Protein 6PNY (pdb70)

Structure (mmCIF, N/CA/C/O backbone):
data_6PNY
#
_entry.id   6PNY
#
_cell.length_a   28.000
_cell.length_b   51.900
_cell.length_c   68.100
_cell.angle_alpha   90.000
_cell.angle_beta   90.000
_cell.angle_gamma   90.000
#
_symmetry.space_group_name_H-M   'P 21 21 21'
#
loop_
_entity.id
_entity.type
_entity.pdbx_description
1 polymer Flpp3
2 water water
#
loop_
_atom_site.group_PDB
_atom_site.id
_atom_site.type_symbol
_atom_site.label_atom_id
_atom_site.label_alt_id
_atom_site.label_comp_id
_atom_site.label_asym_id
_atom_site.label_entity_id
_atom_site.label_seq_id
_atom_site.pdbx_PDB_ins_code
_atom_site.Cartn_x
_atom_site.Cartn_y
_atom_site.Cartn_z
_atom_site.occupancy
_atom_site.B_iso_or_equiv
_atom_site.auth_seq_id
_atom_site.auth_comp_id
_atom_site.auth_asym_id
_atom_site.auth_atom_id
_atom_site.pdbx_PDB_model_num
ATOM 1 N N . HIS A 1 4 ? 19.09661 -2.30152 31.28468 1.000 46.26193 4 HIS A N 1
ATOM 2 C CA . HIS A 1 4 ? 18.73326 -3.45158 30.46473 1.000 48.45624 4 HIS A CA 1
ATOM 3 C C . HIS A 1 4 ? 19.61957 -3.54142 29.22583 1.000 49.82326 4 HIS A C 1
ATOM 4 O O . HIS A 1 4 ? 19.85468 -4.62917 28.70002 1.000 48.60722 4 HIS A O 1
ATOM 17 N N . HIS A 1 5 ? 20.10896 -2.39296 28.76508 1.000 39.63429 5 HIS A N 1
ATOM 18 C CA . HIS A 1 5 ? 20.97657 -2.31993 27.60006 1.000 38.26996 5 HIS A CA 1
ATOM 19 C C . HIS A 1 5 ? 22.29261 -1.64914 27.97171 1.000 44.23512 5 HIS A C 1
ATOM 20 O O . HIS A 1 5 ? 22.37392 -0.87681 28.93095 1.000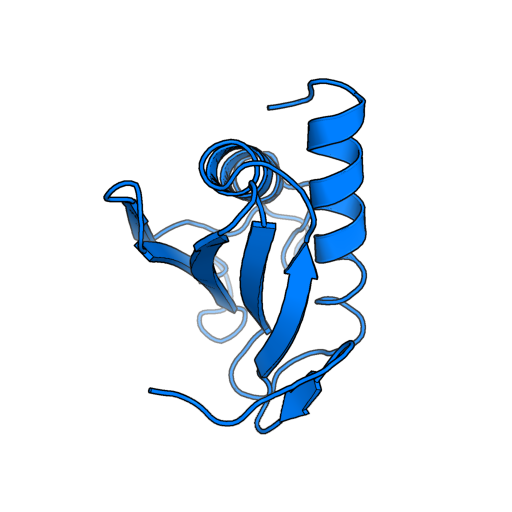 37.54954 5 HIS A O 1
ATOM 34 N N . HIS A 1 6 ? 23.32750 -1.95348 27.19196 1.000 36.97169 6 HIS A N 1
ATOM 35 C CA . HIS A 1 6 ? 24.64697 -1.39525 27.44645 1.000 38.35566 6 HIS A CA 1
ATOM 36 C C . HIS A 1 6 ? 24.62906 0.12129 27.29128 1.000 30.88365 6 HIS A C 1
ATOM 37 O O . HIS A 1 6 ? 23.87278 0.68160 26.49317 1.000 30.66584 6 HIS A O 1
ATOM 51 N N . HIS A 1 7 ? 25.47742 0.78447 28.07103 1.000 30.12651 7 HIS A N 1
ATOM 52 C CA . HIS A 1 7 ? 25.59580 2.23363 28.00493 1.000 30.11639 7 HIS A CA 1
ATOM 53 C C . HIS A 1 7 ? 26.13627 2.65871 26.64610 1.000 27.70857 7 HIS A C 1
ATOM 54 O O . HIS A 1 7 ? 27.06772 2.05114 26.11127 1.000 26.31428 7 HIS A O 1
ATOM 69 N N . ILE A 1 8 ? 25.53703 3.70637 26.07785 1.000 24.57072 8 ILE A N 1
ATOM 70 C CA . ILE A 1 8 ? 26.00195 4.27498 24.81906 1.000 22.93947 8 ILE A CA 1
ATOM 71 C C . ILE A 1 8 ? 26.02321 5.79231 24.94214 1.000 27.08941 8 ILE A C 1
ATOM 72 O O . ILE A 1 8 ? 25.31395 6.38553 25.75691 1.000 28.20409 8 ILE A O 1
ATOM 88 N N . GLU A 1 9 ? 26.86675 6.41732 24.12642 1.000 23.38370 9 GLU A N 1
ATOM 89 C CA . GLU A 1 9 ? 26.92451 7.86889 24.02185 1.000 26.53729 9 GLU A CA 1
ATOM 90 C C . GLU A 1 9 ? 27.05712 8.23703 22.55366 1.000 24.22841 9 GLU A C 1
ATOM 91 O O . GLU A 1 9 ? 27.76874 7.56923 21.79760 1.000 22.35699 9 GLU A O 1
ATOM 103 N N . GLY A 1 10 ? 26.34356 9.27888 22.15037 1.000 25.35403 10 GLY A N 1
ATOM 104 C CA . GLY A 1 10 ? 26.39619 9.70755 20.77493 1.000 22.46855 10 GLY A CA 1
ATOM 105 C C . GLY A 1 10 ? 25.66929 8.75433 19.83962 1.000 20.75753 10 GLY A C 1
ATOM 106 O O . GLY A 1 10 ? 24.91314 7.87020 20.24631 1.000 18.00147 10 GLY A O 1
ATOM 110 N N . ARG A 1 11 ? 25.93110 8.95752 18.54993 1.000 17.66418 11 ARG A N 1
ATOM 111 C CA . ARG A 1 11 ? 25.26898 8.20995 17.49429 1.000 18.17350 11 ARG A CA 1
ATOM 112 C C . ARG A 1 11 ? 25.89186 6.83058 17.31524 1.000 18.35561 11 ARG A C 1
ATOM 113 O O . ARG A 1 11 ? 27.09816 6.63947 17.49656 1.000 20.50293 11 ARG A O 1
ATOM 134 N N . GLN A 1 12 ? 25.05067 5.87235 16.92646 1.000 14.92789 12 GLN A N 1
ATOM 135 C CA . GLN A 1 12 ? 25.47297 4.51541 16.61478 1.000 16.15150 12 GLN A CA 1
ATOM 136 C C . GLN A 1 12 ? 24.90307 4.11459 15.25892 1.000 15.13020 12 GLN A C 1
ATOM 137 O O . GLN A 1 12 ? 23.87789 4.63672 14.81487 1.000 15.26069 12 GLN A O 1
ATOM 151 N N . TYR A 1 13 ? 25.56835 3.16574 14.60588 1.000 16.16760 13 TYR A N 1
ATOM 152 C CA . TYR A 1 13 ? 25.06871 2.61138 13.34911 1.000 13.42217 13 TYR A CA 1
ATOM 153 C C . TYR A 1 13 ? 25.55515 1.17279 13.27511 1.000 17.40033 13 TYR A C 1
ATOM 154 O O . TYR A 1 13 ? 26.76074 0.93508 13.16833 1.000 17.71807 13 TYR A O 1
ATOM 172 N N . LYS A 1 14 ? 24.63320 0.21727 13.35347 1.000 16.19925 14 LYS A N 1
ATOM 173 C CA . LYS A 1 14 ? 25.02522 -1.18360 13.31740 1.000 17.15522 14 LYS A CA 1
ATOM 174 C C . LYS A 1 14 ? 23.91199 -2.01675 12.70734 1.000 18.43180 14 LYS A C 1
ATOM 175 O O . LYS A 1 14 ? 22.74984 -1.90116 13.10958 1.000 15.25284 14 LYS A O 1
ATOM 194 N N . ASP A 1 15 ? 24.28501 -2.86385 11.74795 1.000 16.96744 15 ASP A N 1
ATOM 195 C CA . ASP A 1 15 ? 23.34409 -3.75246 11.07144 1.000 20.17255 15 ASP A CA 1
ATOM 196 C C . ASP A 1 15 ? 22.18123 -2.96314 10.47975 1.000 22.32151 15 ASP A C 1
ATOM 197 O O . ASP A 1 15 ? 21.03966 -3.42567 10.43686 1.000 20.14981 15 ASP A O 1
ATOM 206 N N . GLY A 1 16 ? 22.48692 -1.75678 10.00260 1.000 17.86244 16 GLY A N 1
ATOM 207 C CA . GLY A 1 16 ? 21.52167 -0.92385 9.32370 1.000 17.42195 16 GLY A CA 1
ATOM 208 C C . GLY A 1 16 ? 20.68776 -0.04090 10.22168 1.000 17.80661 16 GLY A C 1
ATOM 209 O O . GLY A 1 16 ? 19.91646 0.78191 9.70961 1.000 16.01390 16 GLY A O 1
ATOM 213 N N . TYR A 1 17 ? 20.81340 -0.18494 11.53674 1.000 15.38385 17 TYR A N 1
ATOM 214 C CA . TYR A 1 17 ? 20.04314 0.61260 12.47986 1.000 16.09079 17 TYR A CA 1
ATOM 215 C C . TYR A 1 17 ? 20.86336 1.82327 12.90424 1.000 13.91568 17 TYR A C 1
ATOM 216 O O . TYR A 1 17 ? 21.97227 1.67977 13.43045 1.000 15.08795 17 TYR A O 1
ATOM 234 N N . TYR A 1 18 ? 20.31737 3.00835 12.64312 1.000 12.85701 18 TYR A N 1
ATOM 235 C CA . TYR A 1 18 ? 20.88437 4.28364 13.06417 1.000 12.88813 18 TYR A CA 1
ATOM 236 C C . TYR A 1 18 ? 20.22925 4.67972 14.37976 1.000 15.65796 18 TYR A C 1
ATOM 237 O O . TYR A 1 18 ? 19.00837 4.86289 14.43509 1.000 15.85999 18 TYR A O 1
ATOM 255 N N . ILE A 1 19 ? 21.03056 4.80655 15.43393 1.000 13.13027 19 ILE A N 1
ATOM 256 C CA . I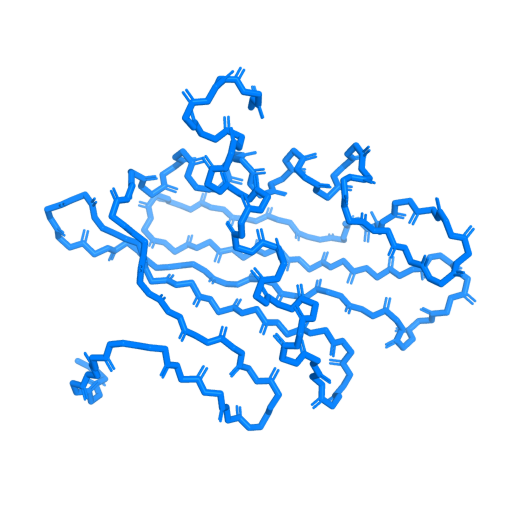LE A 1 19 ? 20.51128 5.02409 16.77810 1.000 12.54344 19 ILE A CA 1
ATOM 257 C C . ILE A 1 19 ? 21.15043 6.27173 17.36748 1.000 17.16635 19 ILE A C 1
ATOM 258 O O . ILE A 1 19 ? 22.37360 6.43245 17.31356 1.000 15.51745 19 ILE A O 1
ATOM 274 N N . THR A 1 20 ? 20.33174 7.13919 17.95263 1.000 13.25230 20 THR A N 1
ATOM 275 C CA . THR A 1 20 ? 20.84655 8.30586 18.65233 1.000 13.63109 20 THR A CA 1
ATOM 276 C C . THR A 1 20 ? 19.85475 8.69915 19.74006 1.000 17.58941 20 THR A C 1
ATOM 277 O O . THR A 1 20 ? 18.81805 8.05561 19.92985 1.000 16.24842 20 THR A O 1
ATOM 288 N N . THR A 1 21 ? 20.19544 9.75402 20.47368 1.000 18.70671 21 THR A N 1
ATOM 289 C CA . THR A 1 21 ? 19.37215 10.25089 21.56610 1.000 19.51599 21 THR A CA 1
ATOM 290 C C . THR A 1 21 ? 18.97577 11.68718 21.26358 1.000 20.89080 21 THR A C 1
ATOM 291 O O . THR A 1 21 ? 19.82223 12.50267 20.88276 1.000 21.73122 21 THR A O 1
ATOM 302 N N . LEU A 1 22 ? 17.69041 11.98563 21.42624 1.000 19.68753 22 LEU A N 1
ATOM 303 C CA . LEU A 1 22 ? 17.13726 13.30489 21.15815 1.000 19.99367 22 LEU A CA 1
ATOM 304 C C . LEU A 1 22 ? 16.61678 13.88904 22.46147 1.000 21.01828 22 LEU A C 1
ATOM 305 O O . LEU A 1 22 ? 15.81172 13.25443 23.15029 1.000 24.51082 22 LEU A O 1
ATOM 321 N N . ASN A 1 23 ? 17.06564 15.09365 22.79954 1.000 23.99838 23 ASN A N 1
ATOM 322 C CA . ASN A 1 23 ? 16.63526 15.73884 24.03946 1.000 27.52432 23 ASN A CA 1
ATOM 323 C C . ASN A 1 23 ? 15.34107 16.52292 23.81296 1.000 28.19846 23 ASN A C 1
ATOM 324 O O . ASN A 1 23 ? 15.25676 17.73521 24.01092 1.000 26.19317 23 ASN A O 1
ATOM 335 N N . TYR A 1 24 ? 14.31629 15.78993 23.38127 1.000 24.84490 24 TYR A N 1
ATOM 336 C CA . TYR A 1 24 ? 12.97115 16.31760 23.21931 1.000 21.03265 24 TYR A CA 1
ATOM 337 C C . TYR A 1 24 ? 11.98354 15.37196 23.89024 1.000 26.47521 24 TYR A C 1
ATOM 338 O O . TYR A 1 24 ? 12.27783 14.19690 24.12780 1.000 22.86089 24 TYR A O 1
ATOM 356 N N . ASN A 1 25 ? 10.79744 15.89798 24.18464 1.000 23.67368 25 ASN A N 1
ATOM 357 C CA . ASN A 1 25 ? 9.76010 15.09577 24.81686 1.000 25.24500 25 ASN A CA 1
ATOM 358 C C . ASN A 1 25 ? 9.34435 13.93880 23.91489 1.000 22.50824 25 ASN A C 1
ATOM 359 O O . ASN A 1 25 ? 9.18857 14.09642 22.70122 1.000 21.87229 25 ASN A O 1
ATOM 370 N N . PHE A 1 26 ? 9.13602 12.77415 24.53247 1.000 24.03440 26 PHE A N 1
ATOM 371 C CA . PHE A 1 26 ? 8.89833 11.54092 23.78899 1.000 23.36661 26 PHE A CA 1
ATOM 372 C C . PHE A 1 26 ? 7.70886 11.66472 22.84370 1.000 22.31915 26 PHE A C 1
ATOM 373 O O . PHE A 1 26 ? 7.81344 11.33734 21.65707 1.000 20.35081 26 PHE A O 1
ATOM 390 N N . ASN A 1 27 ? 6.56200 12.12038 23.34530 1.000 20.65946 27 ASN A N 1
ATOM 391 C CA . ASN A 1 27 ? 5.38689 12.19013 22.48443 1.000 19.52532 27 ASN A CA 1
ATOM 392 C C . ASN A 1 27 ? 5.56695 13.22483 21.37813 1.000 22.74128 27 ASN A C 1
ATOM 393 O O . ASN A 1 27 ? 5.01340 13.05439 20.28666 1.000 22.49794 27 ASN A O 1
ATOM 404 N N . THR A 1 28 ? 6.33601 14.29021 21.62627 1.000 21.33051 28 THR A N 1
ATOM 405 C CA A THR A 1 28 ? 6.58528 15.27600 20.57806 0.241 21.52576 28 THR A CA 1
ATOM 406 C CA B THR A 1 28 ?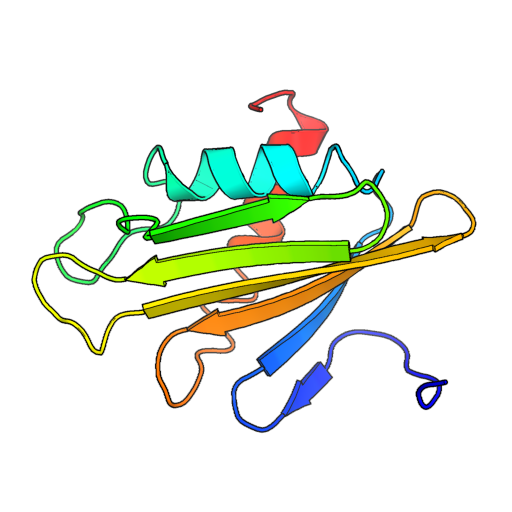 6.56683 15.27067 20.57079 0.759 22.08727 28 THR A CA 1
ATOM 407 C C . THR A 1 28 ? 7.42262 14.67615 19.45315 1.000 19.79588 28 THR A C 1
ATOM 408 O O . THR A 1 28 ? 7.22248 14.99762 18.27542 1.000 18.73768 28 THR A O 1
ATOM 429 N N . VAL A 1 29 ? 8.37570 13.80458 19.79733 1.000 17.19818 29 VAL A N 1
ATOM 430 C CA . VAL A 1 29 ? 9.17383 13.13859 18.77143 1.000 15.70635 29 VAL A CA 1
ATOM 431 C C . VAL A 1 29 ? 8.29730 12.20698 17.94176 1.000 17.57999 29 VAL A C 1
ATOM 432 O O . VAL A 1 29 ? 8.43315 12.12981 16.71508 1.000 15.90564 29 VAL A O 1
ATOM 445 N N . TYR A 1 30 ? 7.39710 11.47297 18.59950 1.000 17.88462 30 TYR A N 1
ATOM 446 C CA . TYR A 1 30 ? 6.48149 10.58825 17.88704 1.000 16.62721 30 TYR A CA 1
ATOM 447 C C . TYR A 1 30 ? 5.64545 11.36531 16.88112 1.000 18.15624 30 TYR A C 1
ATOM 448 O O . TYR A 1 30 ? 5.56322 10.99357 15.70578 1.000 15.47064 30 TYR A O 1
ATOM 466 N N . ASN A 1 31 ? 5.01780 12.45445 17.32110 1.000 18.21207 31 ASN A N 1
ATOM 467 C CA . ASN A 1 31 ? 4.14640 13.19669 16.41968 1.000 20.89531 31 ASN A CA 1
ATOM 468 C C . ASN A 1 31 ? 4.93657 13.84365 15.29097 1.000 17.99985 31 ASN A C 1
ATOM 469 O O . ASN A 1 31 ? 4.47288 13.87852 14.14566 1.000 18.58042 31 ASN A O 1
ATOM 480 N N . ALA A 1 32 ? 6.13141 14.35867 15.58947 1.000 18.21390 32 ALA A N 1
ATOM 481 C CA . ALA A 1 32 ? 6.94299 14.98239 14.55105 1.000 18.51234 32 ALA A CA 1
ATOM 482 C C . ALA A 1 32 ? 7.38400 13.96786 13.50485 1.000 19.78832 32 ALA A C 1
ATOM 483 O O . ALA A 1 32 ? 7.49483 14.30648 12.32070 1.000 19.96623 32 ALA A O 1
ATOM 490 N N . THR A 1 33 ? 7.63482 12.72384 13.91873 1.000 17.34355 33 THR A N 1
ATOM 491 C CA . THR A 1 33 ? 8.03474 11.69368 12.96876 1.000 18.93086 33 THR A CA 1
ATOM 492 C C . THR A 1 33 ? 6.86200 11.26557 12.09752 1.000 18.42125 33 THR A C 1
ATOM 493 O O . THR A 1 33 ? 7.01128 11.11970 10.87884 1.000 19.79375 33 THR A O 1
ATOM 504 N N . LEU A 1 34 ? 5.69078 11.05273 12.70187 1.000 15.85527 34 LEU A N 1
ATOM 505 C CA . LEU A 1 34 ? 4.50119 10.75781 11.91315 1.000 18.14251 34 LEU A CA 1
ATOM 506 C C . LEU A 1 34 ? 4.27505 11.83376 10.86477 1.000 19.13745 34 LEU A C 1
ATOM 507 O O . LEU A 1 34 ? 3.96157 11.53807 9.70596 1.000 18.82631 34 LEU A O 1
ATOM 523 N N . GLN A 1 35 ? 4.44126 13.09390 11.25723 1.000 18.30898 35 GLN A N 1
ATOM 524 C CA . GLN A 1 35 ? 4.23514 14.18947 10.32481 1.000 22.88472 35 GLN A CA 1
ATOM 525 C C . GLN A 1 35 ? 5.21153 14.12121 9.16225 1.000 21.97749 35 GLN A C 1
ATOM 526 O O . GLN A 1 35 ? 4.82560 14.31922 8.00442 1.000 21.68918 35 GLN A O 1
ATOM 540 N N . ALA A 1 36 ? 6.48518 13.85791 9.45423 1.000 18.12750 36 ALA A N 1
ATOM 541 C CA . ALA A 1 36 ? 7.49276 13.81812 8.40336 1.000 19.20696 36 ALA A CA 1
ATOM 542 C C . ALA A 1 36 ? 7.18623 12.72430 7.39094 1.000 20.11220 36 ALA A C 1
ATOM 543 O O . ALA A 1 36 ? 7.41110 12.89925 6.18864 1.000 18.16477 36 ALA A O 1
ATOM 550 N N . ILE A 1 37 ? 6.67591 11.58661 7.85696 1.000 18.83061 37 ILE A N 1
ATOM 551 C CA . ILE A 1 37 ? 6.36486 10.48699 6.95328 1.000 19.72940 37 ILE A CA 1
ATOM 552 C C . ILE A 1 37 ? 5.09413 10.78317 6.16891 1.000 22.39477 37 ILE A C 1
ATOM 553 O O . ILE A 1 37 ? 5.06824 10.68326 4.93758 1.000 20.09113 37 ILE A O 1
ATOM 569 N N . GLN A 1 38 ? 4.02413 11.16749 6.86869 1.000 21.69019 38 GLN A N 1
ATOM 570 C CA . GLN A 1 38 ? 2.71613 11.25182 6.23040 1.000 22.90853 38 GLN A CA 1
ATOM 571 C C . GLN A 1 38 ? 2.67495 12.33531 5.15998 1.000 27.11643 38 GLN A C 1
ATOM 572 O O . GLN A 1 38 ? 2.01887 12.16154 4.12657 1.000 30.18824 38 GLN A O 1
ATOM 586 N N . ASN A 1 39 ? 3.35653 13.45837 5.38004 1.000 24.01706 39 ASN A N 1
ATOM 587 C CA A ASN A 1 39 ? 3.34950 14.54975 4.41517 0.652 27.69265 39 ASN A CA 1
ATOM 588 C CA B ASN A 1 39 ? 3.36326 14.56383 4.43198 0.348 27.71934 39 ASN A CA 1
ATOM 589 C C . ASN A 1 39 ? 4.56873 14.53599 3.50075 1.000 26.51513 39 ASN A C 1
ATOM 590 O O . ASN A 1 39 ? 4.78391 15.49549 2.75359 1.000 25.25086 39 ASN A O 1
ATOM 611 N N . GLY A 1 40 ? 5.36478 13.47370 3.53832 1.000 23.03291 40 GLY A N 1
ATOM 612 C CA . GLY A 1 40 ? 6.41524 13.30015 2.55573 1.000 22.12745 40 GLY A CA 1
ATOM 613 C C . GLY A 1 40 ? 7.62133 14.20099 2.68412 1.000 21.41224 40 GLY A C 1
ATOM 614 O O . GLY A 1 40 ? 8.27940 14.47976 1.67615 1.000 20.47139 40 GLY A O 1
ATOM 618 N N . GLN A 1 41 ? 7.94230 14.66699 3.89254 1.000 17.91656 41 GLN A N 1
ATOM 619 C CA . GLN A 1 41 ? 9.22163 15.34565 4.08082 1.000 20.70303 41 GLN A CA 1
ATOM 620 C C . GLN A 1 41 ? 10.37340 14.39533 3.77908 1.000 18.55321 41 GLN A C 1
ATOM 621 O O . GLN A 1 41 ? 11.43268 14.82516 3.31116 1.000 17.96512 41 GLN A O 1
ATOM 635 N N . THR A 1 42 ? 10.18504 13.11099 4.05673 1.000 16.12016 42 THR A N 1
ATOM 636 C CA A THR A 1 42 ? 11.00028 12.03595 3.50940 0.119 18.21054 42 THR A CA 1
ATOM 637 C CA B THR A 1 42 ? 11.00615 12.04670 3.49766 0.881 18.09601 42 THR A CA 1
ATOM 638 C C . THR A 1 42 ? 10.13860 11.27027 2.51222 1.000 16.64221 42 THR A C 1
ATOM 639 O O . THR A 1 42 ? 8.93644 11.09019 2.73596 1.000 18.55626 42 THR A O 1
ATOM 660 N N . PHE A 1 43 ? 10.73477 10.83586 1.40279 1.000 19.19853 43 PHE A N 1
ATOM 661 C CA . PHE A 1 43 ? 9.95233 10.20933 0.34388 1.000 19.85525 43 PHE A CA 1
ATOM 662 C C . PHE A 1 43 ? 10.73050 9.08589 -0.32404 1.000 20.16101 43 PHE A C 1
ATOM 663 O O . PHE A 1 43 ? 11.95057 8.97711 -0.18636 1.000 18.25088 43 PHE A O 1
ATOM 680 N N . ASP A 1 44 ? 10.00089 8.24781 -1.06333 1.000 18.06232 44 ASP A N 1
ATOM 681 C CA . ASP A 1 44 ? 10.60250 7.06884 -1.66678 1.000 20.46922 44 ASP A CA 1
ATOM 682 C C . ASP A 1 44 ? 11.29262 7.43312 -2.98083 1.000 24.61993 44 ASP A C 1
ATOM 683 O O . ASP A 1 44 ? 11.33799 8.59427 -3.39777 1.000 21.39178 44 ASP A O 1
ATOM 692 N N . TYR A 1 45 ? 11.85437 6.41360 -3.63275 1.000 22.89334 45 TYR A N 1
ATOM 693 C CA . TYR A 1 45 ? 12.61720 6.61673 -4.85737 1.000 27.28280 45 TYR A CA 1
ATOM 694 C C . TYR A 1 45 ? 11.79478 7.28592 -5.94775 1.000 29.46187 45 TYR A C 1
ATOM 695 O O . TYR A 1 45 ? 12.37159 7.88881 -6.85909 1.000 31.80953 45 TYR A O 1
ATOM 713 N N . LYS A 1 46 ? 10.46752 7.20518 -5.87453 1.000 23.24330 46 LYS A N 1
ATOM 714 C CA . LYS A 1 46 ? 9.59810 7.76775 -6.89895 1.000 25.64670 46 LYS A CA 1
ATOM 715 C C . LYS A 1 46 ? 8.87010 9.01945 -6.42105 1.000 23.66443 46 LYS A C 1
ATOM 716 O O . LYS A 1 46 ? 7.84591 9.39351 -6.99940 1.000 25.61410 46 LYS A O 1
ATOM 735 N N . SER A 1 47 ? 9.38100 9.67470 -5.38078 1.000 22.05970 47 SER A N 1
ATOM 736 C CA . SER A 1 47 ? 8.89857 10.95918 -4.87888 1.000 21.69176 47 SER A CA 1
ATOM 737 C C . SER A 1 47 ? 7.60851 10.85489 -4.07780 1.000 21.41311 47 SER A C 1
ATOM 738 O O . SER A 1 47 ? 6.99991 11.89429 -3.76635 1.000 20.83114 47 SER A O 1
ATOM 746 N N . ASN A 1 48 ? 7.17768 9.67255 -3.73541 1.000 21.10532 48 ASN A N 1
ATOM 747 C CA . ASN A 1 48 ? 5.92290 9.50623 -3.02468 1.000 22.21611 48 ASN A CA 1
ATOM 748 C C . ASN A 1 48 ? 6.16337 9.31141 -1.53371 1.000 21.12529 48 ASN A C 1
ATOM 749 O O . ASN A 1 48 ? 7.18894 8.75341 -1.12947 1.000 20.65257 48 ASN A O 1
ATOM 760 N N . PRO A 1 49 ? 5.23599 9.75961 -0.68759 1.000 18.72352 49 PRO A N 1
ATOM 761 C CA . PRO A 1 49 ? 5.34820 9.44658 0.74185 1.000 20.49054 49 PRO A CA 1
ATOM 762 C C . PRO A 1 49 ? 5.31338 7.94381 0.97243 1.000 18.30223 49 PRO A C 1
ATOM 763 O O . PRO A 1 49 ? 4.68340 7.19322 0.22493 1.000 18.50216 49 PRO A O 1
ATOM 774 N N . TYR A 1 50 ? 6.00576 7.50598 2.01919 1.000 17.55374 50 TYR A N 1
ATOM 775 C CA . TYR A 1 50 ? 5.92026 6.11452 2.43621 1.000 18.03551 50 TYR A CA 1
ATOM 776 C C . TYR A 1 50 ? 4.54066 5.82848 3.02009 1.000 20.54069 50 TYR A C 1
ATOM 777 O O . TYR A 1 50 ? 3.91900 6.68633 3.65358 1.000 20.82232 50 TYR A O 1
ATOM 795 N N . ASP A 1 51 ? 4.05964 4.60842 2.79291 1.000 20.69148 51 ASP A N 1
ATOM 796 C CA A ASP A 1 51 ? 2.75654 4.17963 3.28750 0.702 21.54418 51 ASP A CA 1
ATOM 797 C CA B ASP A 1 51 ? 2.75724 4.18433 3.29043 0.298 21.50442 51 ASP A CA 1
ATOM 798 C C . ASP A 1 51 ? 2.93285 3.48895 4.63559 1.000 19.95189 51 ASP A C 1
ATOM 799 O O . ASP A 1 51 ? 3.59413 2.44832 4.72176 1.000 18.44713 51 ASP A O 1
ATOM 816 N N . ILE A 1 52 ? 2.33456 4.05757 5.67805 1.000 20.70353 52 ILE A N 1
ATOM 817 C CA . ILE A 1 52 ? 2.44992 3.50830 7.02574 1.000 18.06236 52 ILE A CA 1
ATOM 818 C C . ILE A 1 52 ? 1.49815 2.32851 7.17232 1.000 18.32212 52 ILE A C 1
ATOM 819 O O . ILE A 1 52 ? 0.29902 2.44294 6.89225 1.000 19.94347 52 ILE A O 1
ATOM 835 N N . SER A 1 53 ? 2.03187 1.18762 7.61136 1.000 18.67548 53 SER A N 1
ATOM 836 C CA . SER A 1 53 ? 1.21049 0.01675 7.89302 1.000 20.68733 53 SER A CA 1
ATOM 837 C C . SER A 1 53 ? 0.88913 -0.13896 9.37211 1.000 19.40979 53 SER A C 1
ATOM 838 O O . SER A 1 53 ? -0.16905 -0.67953 9.71002 1.000 18.43116 53 SER A O 1
ATOM 846 N N . VAL A 1 54 ? 1.76049 0.32498 10.26223 1.000 19.08374 54 VAL A N 1
ATOM 847 C CA . VAL A 1 54 ? 1.46174 0.31551 11.68977 1.000 16.50282 54 VAL A CA 1
ATOM 848 C C . VAL A 1 54 ? 2.19660 1.47150 12.35271 1.000 20.19275 54 VAL A C 1
ATOM 849 O O . VAL A 1 54 ? 3.35838 1.74803 12.04098 1.000 15.29921 54 VAL A O 1
ATOM 862 N N . ASN A 1 55 ? 1.50635 2.16130 13.25799 1.000 16.07656 55 ASN A N 1
ATOM 863 C CA . ASN A 1 55 ? 2.16570 3.04816 14.20981 1.000 16.73712 55 ASN A CA 1
ATOM 864 C C . ASN A 1 55 ? 1.48787 2.86026 15.56006 1.000 16.75231 55 ASN A C 1
ATOM 865 O O . ASN A 1 55 ? 0.25690 2.79723 15.63999 1.000 17.31012 55 ASN A O 1
ATOM 876 N N . LYS A 1 56 ? 2.29647 2.73582 16.60972 1.000 15.70012 56 LYS A N 1
ATOM 877 C CA . LYS A 1 56 ? 1.79649 2.49580 17.95331 1.000 15.68986 56 LYS A CA 1
ATOM 878 C C . LYS A 1 56 ? 2.62049 3.30029 18.94530 1.000 19.01345 56 LYS A C 1
ATOM 879 O O . LYS A 1 56 ? 3.81977 3.51175 18.75254 1.000 15.17566 56 LYS A O 1
ATOM 898 N N . ASN A 1 57 ? 1.96590 3.73782 20.01632 1.000 16.18556 57 ASN A N 1
ATOM 899 C CA . ASN A 1 57 ? 2.62755 4.50736 21.06036 1.000 17.52546 57 ASN A CA 1
ATOM 900 C C . ASN A 1 57 ? 1.86273 4.31272 22.35847 1.000 20.60187 57 ASN A C 1
ATOM 901 O O . ASN A 1 57 ? 0.64718 4.51971 22.39323 1.000 20.54017 57 ASN A O 1
ATOM 912 N N . ASN A 1 58 ? 2.56342 3.91065 23.41638 1.000 19.05615 58 ASN A N 1
ATOM 913 C CA . ASN A 1 58 ? 1.94638 3.78695 24.73091 1.000 21.25567 58 ASN A CA 1
ATOM 914 C C . ASN A 1 58 ? 2.49323 4.79803 25.73031 1.000 20.50965 58 ASN A C 1
ATOM 915 O O . ASN A 1 58 ? 2.25543 4.65695 26.93553 1.000 24.9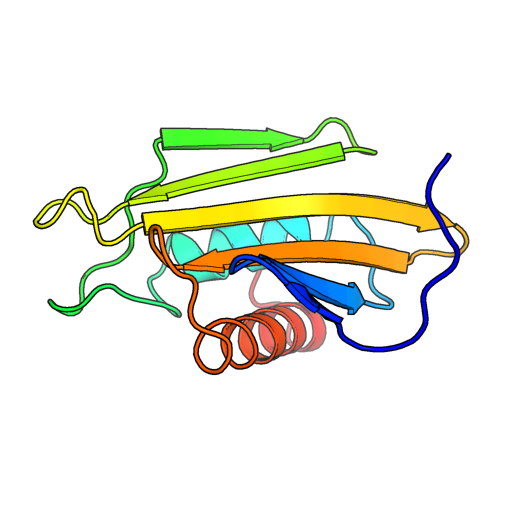1164 58 ASN A O 1
ATOM 926 N N . GLY A 1 59 ? 3.22188 5.80909 25.26161 1.000 20.97645 59 GLY A N 1
ATOM 927 C CA . GLY A 1 59 ? 3.80880 6.79666 26.13819 1.000 22.84094 59 GLY A CA 1
ATOM 928 C C . GLY A 1 59 ? 5.20686 6.47540 26.60335 1.000 21.29321 59 GLY A C 1
ATOM 929 O O . GLY A 1 59 ? 5.89273 7.37214 27.10939 1.000 21.89857 59 GLY A O 1
ATOM 933 N N . THR A 1 60 ? 5.64904 5.23675 26.45109 1.000 19.72379 60 THR A N 1
ATOM 934 C CA . THR A 1 60 ? 6.99449 4.81796 26.81869 1.000 20.04383 60 THR A CA 1
ATOM 935 C C . THR A 1 60 ? 7.74344 4.18602 25.65792 1.000 22.35293 60 THR A C 1
ATOM 936 O O . THR A 1 60 ? 8.92817 4.47306 25.46453 1.000 20.15204 60 THR A O 1
ATOM 947 N N . ASP A 1 61 ? 7.07330 3.34122 24.87324 1.000 18.18612 61 ASP A N 1
ATOM 948 C CA . ASP A 1 61 ? 7.63607 2.71858 23.68362 1.000 20.89707 61 ASP A CA 1
ATOM 949 C C . ASP A 1 61 ? 6.72655 3.01055 22.49897 1.000 16.86101 61 ASP A C 1
ATOM 950 O O . ASP A 1 61 ? 5.50088 3.03852 22.64526 1.000 20.32104 61 ASP A O 1
ATOM 959 N N . ALA A 1 62 ? 7.32136 3.21053 21.32420 1.000 17.35625 62 ALA A N 1
ATOM 960 C CA . ALA A 1 62 ? 6.54133 3.46684 20.12181 1.000 17.30918 62 ALA A CA 1
ATOM 961 C C . ALA A 1 62 ? 7.26932 2.90713 18.90970 1.000 16.84426 62 ALA A C 1
ATOM 962 O O . ALA A 1 62 ? 8.48449 2.69652 18.93136 1.000 15.70537 62 ALA A O 1
ATOM 969 N N . GLU A 1 63 ? 6.50727 2.67158 17.84273 1.000 16.99688 63 GLU A N 1
ATOM 970 C CA . GLU A 1 63 ? 7.07949 2.15402 16.61009 1.000 18.75759 63 GLU A CA 1
ATOM 971 C C . GLU A 1 63 ? 6.24286 2.60508 15.42342 1.000 18.44832 63 GLU A C 1
ATOM 972 O O . GLU A 1 63 ? 5.02798 2.79001 15.52979 1.000 16.80477 63 GLU A O 1
ATOM 984 N N . ILE A 1 64 ? 6.92340 2.79255 14.29509 1.000 15.38714 64 ILE A N 1
ATOM 985 C CA . ILE A 1 64 ? 6.31007 3.15011 13.02231 1.000 17.53433 64 ILE A CA 1
ATOM 986 C C . ILE A 1 64 ? 6.91913 2.24382 11.96197 1.000 19.07818 64 ILE A C 1
ATOM 987 O O . ILE A 1 64 ? 8.14562 2.11906 11.88371 1.000 18.12579 64 ILE A O 1
ATOM 1003 N N . VAL A 1 65 ? 6.07291 1.60350 11.15982 1.000 17.53229 65 VAL A N 1
ATOM 1004 C CA . VAL A 1 65 ? 6.52361 0.74532 10.06922 1.000 19.58305 65 VAL A CA 1
ATOM 1005 C C . VAL A 1 65 ? 5.85951 1.22687 8.78704 1.000 18.80246 65 VAL A C 1
ATOM 1006 O O . VAL A 1 65 ? 4.63584 1.39841 8.74467 1.000 15.95585 65 VAL A O 1
ATOM 1019 N N . SER A 1 66 ? 6.66417 1.44516 7.74723 1.000 15.47550 66 SER A N 1
ATOM 1020 C CA . SER A 1 66 ? 6.16698 1.99672 6.49601 1.000 16.47085 66 SER A CA 1
ATOM 1021 C C . SER A 1 66 ? 7.00498 1.47466 5.33994 1.000 17.09938 66 SER A C 1
ATOM 1022 O O . SER A 1 66 ? 8.14363 1.03724 5.51988 1.000 17.99426 66 SER A O 1
ATOM 1030 N N . ALA A 1 67 ? 6.43383 1.54549 4.14049 1.000 15.80052 67 ALA A N 1
ATOM 1031 C CA . ALA A 1 67 ? 7.13846 1.09655 2.94939 1.000 15.97861 67 ALA A CA 1
ATOM 1032 C C . ALA A 1 67 ? 6.53051 1.76553 1.72667 1.000 18.89770 67 ALA A C 1
ATOM 1033 O O . ALA A 1 67 ? 5.41545 2.29287 1.77063 1.000 17.38325 67 ALA A O 1
ATOM 1040 N N . SER A 1 68 ? 7.28579 1.72843 0.63120 1.000 16.28425 68 SER A N 1
ATOM 1041 C CA . SER A 1 68 ? 6.86728 2.35428 -0.61317 1.000 19.90889 68 SER A CA 1
ATOM 1042 C C . SER A 1 68 ? 5.81987 1.50939 -1.32306 1.000 19.78061 68 SER A C 1
ATOM 1043 O O . SER A 1 68 ? 5.90300 0.27825 -1.34752 1.000 21.45351 68 SER A O 1
ATOM 1051 N N . ASP A 1 69 ? 4.83853 2.18539 -1.92219 1.000 19.30622 69 ASP A N 1
ATOM 1052 C CA . ASP A 1 69 ? 3.79196 1.49387 -2.66183 1.000 21.95397 69 ASP A CA 1
ATOM 1053 C C . ASP A 1 69 ? 4.30214 0.87391 -3.95562 1.000 23.02393 69 ASP A C 1
ATOM 1054 O O . ASP A 1 69 ? 3.64696 -0.02481 -4.49319 1.000 28.20962 69 ASP A O 1
ATOM 1063 N N . SER A 1 70 ? 5.44682 1.32246 -4.46913 1.000 22.22879 70 SER A N 1
ATOM 1064 C CA . SER A 1 70 ? 5.96732 0.80669 -5.72692 1.000 22.79620 70 SER A CA 1
ATOM 1065 C C . SER A 1 70 ? 7.21787 -0.04694 -5.56100 1.000 20.74783 70 SER A C 1
ATOM 1066 O O . SER A 1 70 ? 7.78610 -0.48610 -6.56688 1.000 22.03959 70 SER A O 1
ATOM 1074 N N . ASP A 1 71 ? 7.65874 -0.29942 -4.32954 1.000 20.07454 71 ASP A N 1
ATOM 1075 C CA . ASP A 1 71 ? 8.82202 -1.15338 -4.08901 1.000 18.31088 71 ASP A CA 1
ATOM 1076 C C . ASP A 1 71 ? 8.75629 -1.59724 -2.63433 1.000 17.91102 71 ASP A C 1
ATOM 1077 O O . ASP A 1 71 ? 8.99186 -0.78761 -1.73249 1.000 19.02502 71 ASP A O 1
ATOM 1086 N N . SER A 1 72 ? 8.43340 -2.87124 -2.40652 1.000 17.37939 72 SER A N 1
ATOM 1087 C CA . SER A 1 72 ? 8.26692 -3.35397 -1.04258 1.000 18.89666 72 SER A CA 1
ATOM 1088 C C . SER A 1 72 ? 9.57732 -3.41206 -0.27123 1.000 21.84093 72 SER A C 1
ATOM 1089 O O . SER A 1 72 ? 9.53927 -3.53255 0.95782 1.000 25.82015 72 SER A O 1
ATOM 1097 N N . THR A 1 73 ? 10.72263 -3.33128 -0.94841 1.000 18.50520 73 THR A N 1
ATOM 1098 C CA . THR A 1 73 ? 12.01056 -3.30255 -0.26736 1.000 19.96252 73 THR A CA 1
ATOM 1099 C C . THR A 1 73 ? 12.42246 -1.89727 0.15361 1.000 19.72988 73 THR A C 1
ATOM 1100 O O . THR A 1 73 ? 13.36777 -1.75170 0.93717 1.000 20.69628 73 THR A O 1
ATOM 1111 N N . ASP A 1 74 ? 11.74713 -0.86734 -0.35994 1.000 18.86808 74 ASP A N 1
ATOM 1112 C CA . ASP A 1 74 ? 12.02982 0.52483 -0.01171 1.000 17.94849 74 ASP A CA 1
ATOM 1113 C C . ASP A 1 74 ? 11.20491 0.85776 1.22728 1.000 16.51991 74 ASP A C 1
ATOM 1114 O O . ASP A 1 74 ? 10.09926 1.39814 1.16019 1.000 18.83872 74 ASP A O 1
ATOM 1123 N N . SER A 1 75 ? 11.76272 0.51159 2.38310 1.000 16.03741 75 SER A N 1
ATOM 1124 C CA . SER A 1 75 ? 11.03601 0.53943 3.64051 1.000 17.61057 75 SER A CA 1
ATOM 1125 C C . SER A 1 75 ? 11.66945 1.52793 4.60810 1.000 16.46207 75 SER A C 1
ATOM 1126 O O . SER A 1 75 ? 12.83722 1.90320 4.47659 1.000 17.99202 75 SER A O 1
ATOM 1134 N N . LEU A 1 76 ? 10.88141 1.93099 5.60086 1.000 13.31280 76 LEU A N 1
ATOM 1135 C CA . LEU A 1 76 ? 11.34830 2.82542 6.65156 1.000 15.05703 76 LEU A CA 1
ATOM 1136 C C . LEU A 1 76 ? 10.70868 2.38646 7.95701 1.000 17.97685 76 LEU A C 1
ATOM 1137 O O . LEU A 1 76 ? 9.48051 2.38731 8.07932 1.000 17.43377 76 LEU A O 1
ATOM 1153 N N . GLN A 1 77 ? 11.53468 2.00873 8.92354 1.000 13.44322 77 GLN A N 1
ATOM 1154 C CA . GLN A 1 77 ? 11.06785 1.54420 10.22094 1.000 15.93324 77 GLN A CA 1
ATOM 1155 C C . GLN A 1 77 ? 11.72092 2.38398 11.30530 1.000 18.31434 77 GLN A C 1
ATOM 1156 O O . GLN A 1 77 ? 12.93527 2.61143 11.27708 1.000 15.72532 77 GLN A O 1
ATOM 1170 N N . VAL A 1 78 ? 10.90589 2.86094 12.24039 1.000 14.86444 78 VAL A N 1
ATOM 1171 C CA . VAL A 1 78 ? 11.36142 3.72692 13.31686 1.000 13.75201 78 VAL A CA 1
ATOM 1172 C C . VAL A 1 78 ? 10.88123 3.14819 14.63872 1.000 18.85081 78 VAL A C 1
ATOM 1173 O O . VAL A 1 78 ? 9.73144 2.71012 14.75442 1.000 17.92630 78 VAL A O 1
ATOM 1186 N N . ALA A 1 79 ? 11.76588 3.14624 15.63295 1.000 14.68398 79 ALA A N 1
ATOM 1187 C CA . ALA A 1 79 ? 11.43727 2.73196 16.98843 1.000 18.87987 79 ALA A CA 1
ATOM 1188 C C . ALA A 1 79 ? 11.92715 3.79396 17.96248 1.000 18.44150 79 ALA A C 1
ATOM 1189 O O . ALA A 1 79 ? 12.97468 4.41480 17.75310 1.000 18.61437 79 ALA A O 1
ATOM 1196 N N . MET A 1 80 ? 11.15948 3.98647 19.03696 1.000 14.57140 80 MET A N 1
ATOM 1197 C CA . MET A 1 80 ? 11.40207 5.05117 19.99877 1.000 19.04083 80 MET A CA 1
ATOM 1198 C C . MET A 1 80 ? 11.23607 4.53404 21.41852 1.000 19.82000 80 MET A C 1
ATOM 1199 O O . MET A 1 80 ? 10.33127 3.74034 21.69096 1.000 18.06465 80 MET A O 1
ATOM 1213 N N . LYS A 1 81 ? 12.07214 5.03043 22.32994 1.000 17.65918 81 LYS A N 1
ATOM 1214 C CA . LYS A 1 81 ? 11.98414 4.67416 23.74126 1.000 21.66068 81 LYS A CA 1
ATOM 1215 C C . LYS A 1 81 ? 12.12094 5.92805 24.59205 1.000 23.08430 81 LYS A C 1
ATOM 1216 O O . LYS A 1 81 ? 12.99845 6.75860 24.33738 1.000 21.22629 81 LYS A O 1
ATOM 1235 N N . LYS A 1 82 ? 11.25736 6.05943 25.59997 1.000 23.42976 82 LYS A N 1
ATOM 1236 C CA . LYS A 1 82 ? 11.32365 7.19918 26.50626 1.000 26.21716 82 LYS A CA 1
ATOM 1237 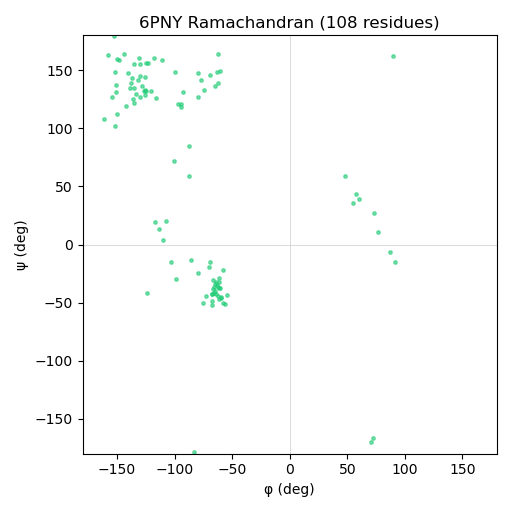C C . LYS A 1 82 ? 12.49919 7.05591 27.46732 1.000 29.84541 82 LYS A C 1
ATOM 1238 O O . LYS A 1 82 ? 12.70256 5.99341 28.06400 1.000 29.98044 82 LYS A O 1
ATOM 1257 N N . LEU A 1 83 ? 13.26104 8.13797 27.61955 1.000 31.16795 83 LEU A N 1
ATOM 1258 C CA . LEU A 1 83 ? 14.34861 8.24547 28.58147 1.000 35.36293 83 LEU A CA 1
ATOM 1259 C C . LEU A 1 83 ? 13.97659 9.24164 29.67306 1.000 38.42848 83 LEU A C 1
ATOM 1260 O O . LEU A 1 83 ? 13.08950 10.08250 29.48037 1.000 36.84502 83 LEU A O 1
ATOM 1276 N N . PRO A 1 84 ? 14.62066 9.17138 30.83802 1.000 39.94048 84 PRO A N 1
ATOM 1277 C CA . PRO A 1 84 ? 14.34741 10.16822 31.88031 1.000 44.84223 84 PRO A CA 1
ATOM 1278 C C . PRO A 1 84 ? 14.72330 11.57266 31.42926 1.000 43.47994 84 PRO A C 1
ATOM 1279 O O . PRO A 1 84 ? 15.45057 11.77293 30.45577 1.000 45.72300 84 PRO A O 1
ATOM 1290 N N . ASN A 1 85 ? 14.22128 12.56290 32.16113 1.000 47.27761 85 ASN A N 1
ATOM 1291 C CA . ASN A 1 85 ? 14.55739 13.96015 31.90523 1.000 50.41557 85 ASN A CA 1
ATOM 1292 C C . ASN A 1 85 ? 14.19444 14.35747 30.47435 1.000 49.12041 85 ASN A C 1
ATOM 1293 O O . ASN A 1 85 ? 14.95527 15.04613 29.79265 1.000 50.32863 85 ASN A O 1
ATOM 1304 N N . ASN A 1 86 ? 13.01808 13.92650 30.03057 1.000 52.64895 86 ASN A N 1
ATOM 1305 C CA . ASN A 1 86 ? 12.50484 14.28865 28.70841 1.000 55.77228 86 ASN A CA 1
ATOM 1306 C C . ASN A 1 86 ? 13.56659 14.09768 27.62012 1.000 53.26237 86 ASN A C 1
ATOM 1307 O O . ASN A 1 86 ? 13.95872 15.02833 26.91171 1.000 50.83852 86 ASN A O 1
ATOM 1318 N N . ALA A 1 87 ? 14.03285 12.85836 27.50504 1.000 42.18362 87 ALA A N 1
ATOM 1319 C CA . ALA A 1 87 ? 14.93316 12.44873 26.43839 1.000 32.85765 87 ALA A CA 1
ATOM 1320 C C . ALA A 1 87 ? 14.32096 11.25534 25.71732 1.000 28.16326 87 ALA A C 1
ATOM 1321 O O . ALA A 1 87 ? 13.49761 10.52230 26.27251 1.000 27.77034 87 ALA A O 1
ATOM 1328 N N . THR A 1 88 ? 14.73308 11.06985 24.46562 1.000 22.64691 88 THR A N 1
ATOM 1329 C CA . THR A 1 88 ? 14.15934 10.04925 23.60180 1.000 20.41339 88 THR A CA 1
ATOM 1330 C C . THR A 1 88 ? 15.27108 9.32383 22.86151 1.000 19.56506 88 THR A C 1
ATOM 1331 O O . THR A 1 88 ? 16.09662 9.96031 22.20075 1.000 19.16205 88 THR A O 1
ATOM 1342 N N . ARG A 1 89 ? 15.30184 7.99947 22.99138 1.000 19.30766 89 ARG A N 1
ATOM 1343 C CA . ARG A 1 89 ? 16.19569 7.16213 22.19954 1.000 15.95453 89 ARG A CA 1
ATOM 1344 C C . ARG A 1 89 ? 15.44003 6.72151 20.95231 1.000 17.90101 89 ARG A C 1
ATOM 1345 O O . ARG A 1 89 ? 14.29550 6.26655 21.04281 1.000 18.06184 89 ARG A O 1
ATOM 1366 N N . ILE A 1 90 ? 16.07008 6.87075 19.79163 1.000 16.85792 90 ILE A N 1
ATOM 1367 C CA . ILE A 1 90 ? 15.40140 6.63991 18.51817 1.000 16.50209 90 ILE A CA 1
ATOM 1368 C C . ILE A 1 90 ? 16.27586 5.76307 17.63628 1.000 15.48348 90 ILE A C 1
ATOM 1369 O O . ILE A 1 90 ? 17.50377 5.89972 17.62140 1.000 13.27485 90 ILE A O 1
ATOM 1385 N N . SER A 1 91 ? 15.63015 4.85722 16.90599 1.000 13.97739 91 SER A N 1
ATOM 1386 C CA . SER A 1 91 ? 16.28995 3.90913 16.01935 1.000 12.71496 91 SER A CA 1
ATOM 1387 C C . SER A 1 91 ? 15.59913 3.96420 14.66577 1.000 12.53397 91 SER A C 1
ATOM 1388 O O . SER A 1 91 ? 14.37553 3.82403 14.58699 1.000 14.12090 91 SER A O 1
ATOM 1396 N N . ILE A 1 92 ? 16.38228 4.17051 13.60893 1.000 15.20217 92 ILE A N 1
ATOM 1397 C CA . ILE A 1 92 ? 15.87107 4.37324 12.25723 1.000 13.01270 92 ILE A CA 1
ATOM 1398 C C . ILE A 1 92 ? 16.55658 3.37742 11.33282 1.000 15.30078 92 ILE A C 1
ATOM 1399 O O . ILE A 1 92 ? 17.78451 3.24190 11.36856 1.000 16.88491 92 ILE A O 1
ATOM 1415 N N . LYS A 1 93 ? 15.77361 2.68074 10.50810 1.000 14.39035 93 LYS A N 1
ATOM 1416 C CA . LYS A 1 93 ? 16.35061 1.80199 9.49523 1.000 14.33169 93 LYS A CA 1
ATOM 1417 C C . LYS A 1 93 ? 15.63625 1.99062 8.16568 1.000 15.07237 93 LYS A C 1
ATOM 1418 O O . LYS A 1 93 ? 14.41965 1.79584 8.07358 1.000 17.35155 93 LYS A O 1
ATOM 1437 N N . TYR A 1 94 ? 16.40377 2.35377 7.13997 1.000 15.74453 94 TYR A N 1
ATOM 1438 C CA . TYR A 1 94 ? 15.92051 2.43802 5.76829 1.000 16.94660 94 TYR A CA 1
ATOM 1439 C C . TYR A 1 94 ? 16.28160 1.14231 5.04913 1.000 17.74646 94 TYR A C 1
ATOM 1440 O O . TYR A 1 94 ? 17.46308 0.78757 4.95946 1.000 18.03355 94 TYR A O 1
ATOM 1458 N N . GLY A 1 95 ? 15.26926 0.44245 4.53951 1.000 19.14261 95 GLY A N 1
ATOM 1459 C CA . GLY A 1 95 ? 15.49182 -0.76331 3.77163 1.000 19.54697 95 GLY A CA 1
ATOM 1460 C C . GLY A 1 95 ? 15.98424 -1.91850 4.62730 1.000 21.71322 95 GLY A C 1
ATOM 1461 O O . GLY A 1 95 ? 15.98994 -1.87639 5.85777 1.000 23.83355 95 GLY A O 1
ATOM 1465 N N . SER A 1 96 ? 16.40633 -2.97618 3.93353 1.000 24.00723 96 SER A N 1
ATOM 1466 C CA . SER A 1 96 ? 16.95104 -4.14456 4.61016 1.000 22.66529 96 SER A CA 1
ATOM 1467 C C . SER A 1 96 ? 18.40149 -3.95348 5.03096 1.000 23.45077 96 SER A C 1
ATOM 1468 O O . SER A 1 96 ? 18.84859 -4.60953 5.97787 1.000 24.93340 96 SER A O 1
ATOM 1476 N N . GLN A 1 97 ? 19.14060 -3.07278 4.35435 1.000 22.93999 97 GLN A N 1
ATOM 1477 C CA . GLN A 1 97 ? 20.55775 -2.87593 4.62706 1.000 27.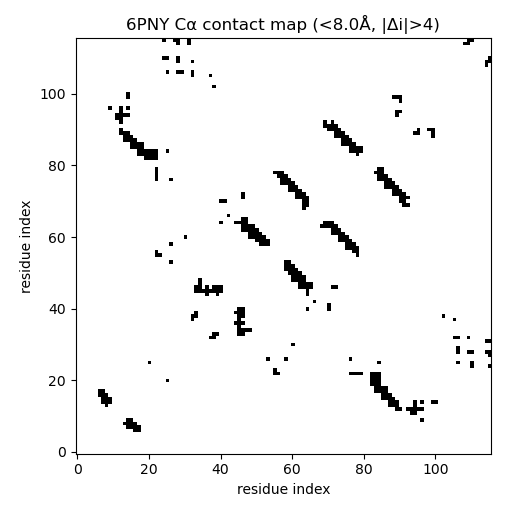85549 97 GLN A CA 1
ATOM 1478 C C . GLN A 1 97 ? 20.85068 -1.61420 5.42383 1.000 23.67824 97 GLN A C 1
ATOM 1479 O O . GLN A 1 97 ? 21.95667 -1.48190 5.95935 1.000 21.97046 97 GLN A O 1
ATOM 1493 N N . GLY A 1 98 ? 19.90023 -0.69592 5.51503 1.000 17.77762 98 GLY A N 1
ATOM 1494 C CA . GLY A 1 98 ? 20.12289 0.55991 6.19382 1.000 15.35751 98 GLY A CA 1
ATOM 1495 C C . GLY A 1 98 ? 20.66270 1.63211 5.26393 1.000 19.50218 98 GLY A C 1
ATOM 1496 O O . GLY A 1 98 ? 21.16049 1.36497 4.17118 1.000 21.68112 98 GLY A O 1
ATOM 1500 N N . ASN A 1 99 ? 20.54112 2.87781 5.71846 1.000 15.90569 99 ASN A N 1
ATOM 1501 C CA . ASN A 1 99 ? 21.09176 4.01948 4.99221 1.000 18.92382 99 ASN A CA 1
ATOM 1502 C C . ASN A 1 99 ? 21.40848 5.09450 6.02899 1.000 15.79546 99 ASN A C 1
ATOM 1503 O O . ASN A 1 99 ? 20.50755 5.80218 6.48989 1.000 16.53130 99 ASN A O 1
ATOM 1514 N N . SER A 1 100 ? 22.69299 5.21406 6.37404 1.000 19.22865 100 SER A N 1
ATOM 1515 C CA A SER A 1 100 ? 23.09961 6.12694 7.43773 0.569 19.77352 100 SER A CA 1
ATOM 1516 C CA B SER A 1 100 ? 23.09687 6.12672 7.43909 0.431 19.80202 100 SER A CA 1
ATOM 1517 C C . SER A 1 100 ? 22.81374 7.57728 7.07066 1.000 19.89944 100 SER A C 1
ATOM 1518 O O . SER A 1 100 ? 22.41655 8.37585 7.92790 1.000 19.98288 100 SER A O 1
ATOM 1531 N N . ILE A 1 101 ? 23.01876 7.94030 5.80481 1.000 19.04924 101 ILE A N 1
ATOM 1532 C CA . ILE A 1 101 ? 22.84116 9.32867 5.39457 1.000 20.73683 101 ILE A CA 1
ATOM 1533 C C . ILE A 1 101 ? 21.37442 9.72748 5.48761 1.000 21.26447 101 ILE A C 1
ATOM 1534 O O . ILE A 1 101 ? 21.03171 10.77305 6.05199 1.000 18.78872 101 ILE A O 1
ATOM 1550 N N . ARG A 1 102 ? 20.48510 8.90558 4.93056 1.000 17.15834 102 ARG A N 1
ATOM 1551 C CA . ARG A 1 102 ? 19.06511 9.22554 4.98983 1.000 18.14283 102 ARG A CA 1
ATOM 1552 C C . ARG A 1 102 ? 18.55594 9.23216 6.42489 1.000 16.01627 102 ARG A C 1
ATOM 1553 O O . ARG A 1 102 ? 17.65454 10.01039 6.75757 1.000 18.39773 102 ARG A O 1
ATOM 1574 N N . SER A 1 103 ? 19.12143 8.38755 7.29157 1.000 14.68291 103 SER A N 1
ATOM 1575 C CA . SER A 1 103 ? 18.71359 8.39173 8.69248 1.000 17.24398 103 SER A CA 1
ATOM 1576 C C . SER A 1 103 ? 19.12650 9.68871 9.37581 1.000 17.93741 103 SER A C 1
ATOM 1577 O O . SER A 1 103 ? 18.35210 10.26571 10.14852 1.000 18.11662 103 SER A O 1
ATOM 1585 N N . SER A 1 104 ? 20.34646 10.15875 9.10621 1.000 18.97052 104 SER A N 1
ATOM 1586 C CA A SER A 1 104 ? 20.79346 11.42604 9.67409 0.659 20.05357 104 SER A CA 1
ATOM 1587 C CA B SER A 1 104 ? 20.79279 11.42526 9.67535 0.341 20.09155 104 SER A CA 1
ATOM 1588 C C . SER A 1 104 ? 19.92470 12.57942 9.18748 1.000 19.44223 104 SER A C 1
ATOM 1589 O O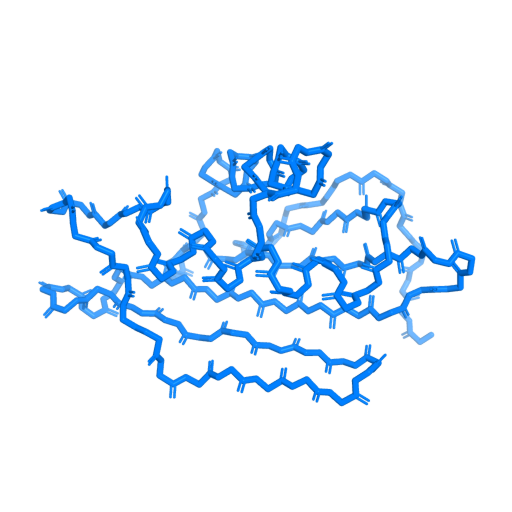 . SER A 1 104 ? 19.62472 13.50622 9.94999 1.000 18.67866 104 SER A O 1
ATOM 1602 N N . ALA A 1 105 ? 19.51223 12.53835 7.91735 1.00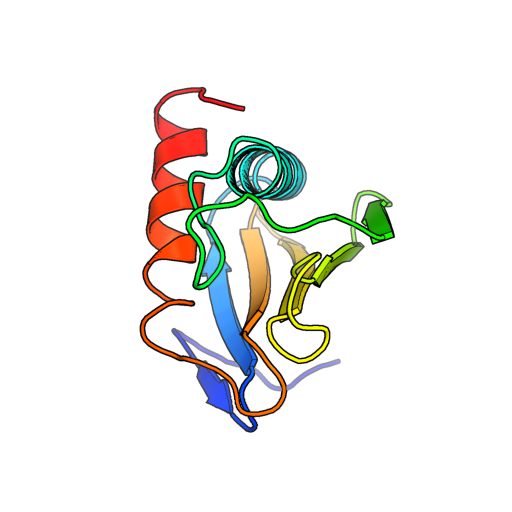0 17.22921 105 ALA A N 1
ATOM 1603 C CA . ALA A 1 105 ? 18.63135 13.57247 7.38895 1.000 18.03574 105 ALA A CA 1
ATOM 1604 C C . ALA A 1 105 ? 17.28700 13.55981 8.10310 1.000 19.46342 105 ALA A C 1
ATOM 1605 O O . ALA A 1 105 ? 16.74196 14.61822 8.43963 1.000 17.13375 105 ALA A O 1
ATOM 1612 N N . LEU A 1 106 ? 16.73614 12.36721 8.34320 1.000 16.76504 106 LEU A N 1
ATOM 1613 C CA . LEU A 1 106 ? 15.44219 12.26904 9.00797 1.000 16.99395 106 LEU A CA 1
ATOM 1614 C C . LEU A 1 106 ? 15.50038 12.85216 10.41370 1.000 17.62769 106 LEU A C 1
ATOM 1615 O O . LEU A 1 106 ? 14.53577 13.47415 10.87463 1.000 15.98590 106 LEU A O 1
ATOM 1631 N N . ILE A 1 107 ? 16.62111 12.65910 11.11396 1.000 15.57747 107 ILE A N 1
ATOM 1632 C CA . ILE A 1 107 ? 16.77466 13.24869 12.44083 1.000 15.01850 107 ILE A CA 1
ATOM 1633 C C . ILE A 1 107 ? 16.66022 14.76559 12.35244 1.000 17.11552 107 ILE A C 1
ATOM 1634 O O . ILE A 1 107 ? 15.95931 15.40378 13.14720 1.000 16.69509 107 ILE A O 1
ATOM 1650 N N . GLY A 1 108 ? 17.34460 15.36401 11.37423 1.000 19.19724 108 GLY A N 1
ATOM 1651 C CA . GLY A 1 108 ? 17.26816 16.80434 11.20248 1.000 19.86012 108 GLY A CA 1
ATOM 1652 C C . GLY A 1 108 ? 15.87223 17.28447 10.85672 1.000 17.50452 108 GLY A C 1
ATOM 1653 O O . GLY A 1 108 ? 15.46027 18.36995 11.27145 1.000 20.23488 108 GLY A O 1
ATOM 1657 N N . ILE A 1 109 ? 15.12695 16.49066 10.08588 1.000 14.39100 109 ILE A N 1
ATOM 1658 C CA . ILE A 1 109 ? 13.75559 16.86566 9.75887 1.000 17.50664 109 ILE A CA 1
ATOM 1659 C C . ILE A 1 109 ? 12.88502 16.82418 11.00895 1.000 17.54555 109 ILE A C 1
ATOM 1660 O O . ILE A 1 109 ? 12.06743 17.72226 11.24344 1.000 17.21909 109 ILE A O 1
ATOM 1676 N N . ILE A 1 110 ? 13.05179 15.78762 11.83409 1.000 15.88438 110 ILE A N 1
ATOM 1677 C CA . ILE A 1 110 ? 12.28014 15.67666 13.06877 1.000 15.45630 110 ILE A CA 1
ATOM 1678 C C . ILE A 1 110 ? 12.57013 16.86021 13.98438 1.000 16.96760 110 ILE A C 1
ATOM 1679 O O . ILE A 1 110 ? 11.65487 17.46795 14.55220 1.000 17.62240 110 ILE A O 1
ATOM 1695 N N . GLU A 1 111 ? 13.85187 17.19472 14.15671 1.000 20.02123 111 GLU A N 1
ATOM 1696 C CA . GLU A 1 111 ? 14.21363 18.31460 15.01988 1.000 18.22309 111 GLU A CA 1
ATOM 1697 C C . GLU A 1 111 ? 13.58946 19.61065 14.51636 1.000 20.24931 111 GLU A C 1
ATOM 1698 O O . GLU A 1 111 ? 13.02006 20.38413 15.29514 1.000 19.26083 111 GLU A O 1
ATOM 1710 N N . GLY A 1 112 ? 13.67661 19.85799 13.20772 1.000 17.52300 112 GLY A N 1
ATOM 1711 C CA . GLY A 1 112 ? 13.06757 21.05221 12.64686 1.000 17.94279 112 GLY A CA 1
ATOM 1712 C C . GLY A 1 112 ? 11.56758 21.10903 12.86265 1.000 19.38393 112 GLY A C 1
ATOM 1713 O O . GLY A 1 112 ? 11.00763 22.18146 13.10304 1.000 19.86408 112 GLY A O 1
ATOM 1717 N N . ASN A 1 113 ? 10.89258 19.96002 12.77033 1.000 16.01337 113 ASN A N 1
ATOM 1718 C CA . ASN A 1 113 ? 9.44672 19.94617 12.96443 1.000 19.62139 113 ASN A CA 1
ATOM 1719 C C . ASN A 1 113 ? 9.08141 20.32831 14.39372 1.000 19.53166 113 ASN A C 1
ATOM 1720 O O . ASN A 1 113 ? 8.11037 21.06040 14.61860 1.000 23.78550 113 ASN A O 1
ATOM 1731 N N . ILE A 1 114 ? 9.84639 19.84519 15.37356 1.000 19.04571 114 ILE A N 1
ATOM 1732 C CA . ILE A 1 114 ? 9.56359 20.17873 16.76574 1.000 18.50075 114 ILE A CA 1
ATOM 1733 C C . ILE A 1 114 ? 9.83019 21.65695 17.01706 1.000 20.97711 114 ILE A C 1
ATOM 1734 O O . ILE A 1 114 ? 8.96428 22.38599 17.51366 1.000 18.17041 114 ILE A O 1
ATOM 1750 N N . ARG A 1 115 ? 11.02536 22.12570 16.65011 1.000 17.69477 115 ARG A N 1
ATOM 1751 C CA . ARG A 1 115 ? 11.44176 23.47856 16.99929 1.000 19.25902 115 ARG A CA 1
ATOM 1752 C C . ARG A 1 115 ? 10.53169 24.53756 16.39632 1.000 20.86995 115 ARG A C 1
ATOM 1753 O O . ARG A 1 115 ? 10.39493 25.62838 16.96163 1.000 21.17403 115 ARG A O 1
ATOM 1774 N N . TYR A 1 116 ? 9.90960 24.24850 15.25451 1.000 18.62929 116 TYR A N 1
ATOM 1775 C CA . TYR A 1 116 ? 9.08575 25.23224 14.56222 1.000 19.55025 116 TYR A CA 1
ATOM 1776 C C . TYR A 1 116 ? 7.62706 24.79941 14.46831 1.000 22.28796 116 TYR A C 1
ATOM 1777 O O . TYR A 1 116 ? 6.88017 25.31818 13.63332 1.000 22.20225 116 TYR A O 1
ATOM 1795 N N . ALA A 1 117 ? 7.20887 23.86228 15.31765 1.000 20.47778 117 ALA A N 1
ATOM 1796 C CA . ALA A 1 117 ? 5.79483 23.54397 15.51495 1.000 26.83838 117 ALA A CA 1
ATOM 1797 C C . ALA A 1 117 ? 5.12399 23.06309 14.23104 1.000 28.69573 117 ALA A C 1
ATOM 1798 O O . ALA A 1 117 ? 3.96681 23.38921 13.95670 1.000 27.91467 117 ALA A O 1
ATOM 1805 N N . ASN A 1 118 ? 5.84241 22.26640 13.44407 1.000 26.18909 118 ASN A N 1
ATOM 1806 C CA . ASN A 1 118 ? 5.23691 21.58880 12.29943 1.000 29.21449 118 ASN A CA 1
ATOM 1807 C C . ASN A 1 118 ? 4.94774 20.13519 12.67265 1.000 31.02673 118 ASN A C 1
ATOM 1808 O O . ASN A 1 118 ? 5.60841 19.19396 12.22825 1.000 30.03119 118 ASN A O 1
ATOM 1819 N N . THR A 1 119 ? 3.93505 19.97068 13.51788 1.000 27.65898 119 THR A N 1
ATOM 1820 C CA . THR A 1 119 ? 3.56594 18.65580 14.02700 1.000 32.96094 119 THR A CA 1
ATOM 1821 C C . THR A 1 119 ? 2.06027 18.42831 13.95082 1.000 39.08092 119 THR A C 1
ATOM 1822 O O . THR A 1 119 ? 1.27105 19.26992 14.38033 1.000 40.94714 119 THR A O 1
#

Nearest PDB structures (foldseek):
  6pny-assembly1_A  TM=1.009E+00  e=1.238E-22  Francisella tularensis subsp. tularensis SCHU S4
  2mu4-assembly1_A  TM=8.358E-01  e=3.566E-15  Francisella tularensis subsp. tularensis SCHU S4
  5jk2-assembly7_G  TM=5.508E-01  e=5.402E-01  Treponema pallidum subsp. pallidum str. Nichols
  5jk2-assembly10_C  TM=5.502E-01  e=6.829E-01  Treponema pallidum subsp. pallidum str. Nichols
  2gje-assembly1_A  TM=3.016E-01  e=2.673E-01  Trypanosoma brucei brucei TREU927

Solvent-accessible surface area: 7022 Å² total; per-residue (Å²): 221,155,145,148,34,138,54,182,58,97,153,114,4,91,13,38,16,52,9,124,38,66,6,70,53,0,23,74,0,0,31,44,0,0,131,109,18,68,13,107,5,192,88,86,81,58,5,80,48,90,51,64,120,53,117,24,55,66,8,67,1,45,1,33,8,126,70,54,100,97,22,16,0,74,4,48,6,105,98,35,115,146,103,11,0,66,0,24,0,28,8,19,104,160,18,57,39,138,75,0,45,56,0,17,41,45,0,49,30,5,35,170,184,88,64,85

Radius of gyration: 13.4 Å; Cα contacts (8 Å, |Δi|>4): 233; chains: 1; bounding box: 26×29×39 Å

B-factor: mean 27.77, std 11.56, range [12.53, 86.63]

Secondary structure (DSSP, 8-state):
------S-EEETTEEEEEE-S-HHHHHHHHHHHHHTTSS--TTSPPPEEEEEEE-SSEEEEEEEETTEEEEEEEEEEEEETTTEEEEEEEETTT--HHHHHHHHHHHHHHHHTT--

InterPro domains:
  IPR021952 Lipoprotein Flpp3-like [PF12092] (8-129)

Organism: Francisella tularensis subsp. tularensis (strain SCHU S4 / Schu 4) (NCBI:txid177416)

Sequence (116 aa):
HHHHIEGRQYKDGYYITTLNYNFNTTVYNATLQAIQNNGQTTFDYKSNPYDDISVNKNNGTDAEIVSASDSDSTDSLQVAMKKLPNNATRISIKYGSQGNSSIRSSSALIGIIEGNIRYANT

Foldseek 3Di:
DDDDDAAWDADQQKTKGKAQAAQVLLLVLLVLCQVVPVPPFPVSHRWAWPDWDDDRAKIKTWTADPVDRQQIKIKIWGADPNRMIMIIIGTGSRHDNVVVVVSVVSSVVCSVVVVD